Protein AF-A0A9X1FR41-F1 (afdb_monomer_lite)

pLDDT: mean 87.83, std 7.33, range [52.41, 94.94]

Organism: NCBI:txid2857106

Sequence (81 aa):
MKYFLIILFIAIVVALITGFYVKPDDPKMGDLLIGLSVSGLFLVLMPLFVYHRWKNKNVKDYMLTKENIEKMQAYSKDKKL

Foldseek 3Di:
DVVVLVVQVVVLVVQLVVLVVCCVVPVVSSVVSNVVSVCCCVVPSVVVVVCVVCVPPDVVCVDPDPVNVVVVVVVVVVVVD

Secondary structure (DSSP, 8-state):
-HHHHHHHHHHHHHHHHHHHHHTTT-HHHHHHHHHHHHHHIIIIIHHHHHHHHHTT--GGGGS--HHHHHHHHHHHHHTT-

Radius of gyration: 21.75 Å; chains: 1; bounding box: 44×29×51 Å

Structure (mmCIF, N/CA/C/O backbone):
data_AF-A0A9X1FR41-F1
#
_entry.id   AF-A0A9X1FR41-F1
#
loop_
_atom_site.group_PDB
_atom_site.id
_atom_site.type_symbol
_atom_site.label_atom_id
_atom_site.label_alt_id
_atom_site.label_comp_id
_atom_site.label_asym_id
_atom_site.label_entity_id
_atom_site.label_seq_id
_atom_site.pdbx_PDB_ins_code
_atom_site.Cartn_x
_atom_site.Cartn_y
_atom_site.Cartn_z
_atom_site.occupancy
_atom_site.B_iso_or_equiv
_atom_site.auth_seq_id
_atom_site.auth_comp_id
_atom_site.auth_asym_id
_atom_site.auth_atom_id
_atom_site.pdbx_PDB_model_num
ATOM 1 N N . MET A 1 1 ? -15.290 -0.065 -5.122 1.00 63.09 1 MET A N 1
ATOM 2 C CA . MET A 1 1 ? -14.051 0.316 -4.401 1.00 63.09 1 MET A CA 1
ATOM 3 C C . MET A 1 1 ? -13.064 -0.835 -4.214 1.00 63.09 1 MET A C 1
ATOM 5 O O . MET A 1 1 ? -11.891 -0.608 -4.466 1.00 63.09 1 MET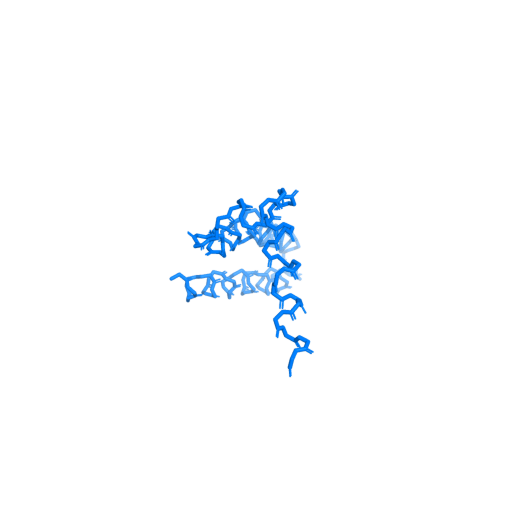 A O 1
ATOM 9 N N . LYS A 1 2 ? -13.492 -2.060 -3.850 1.00 67.94 2 LYS A N 1
ATOM 10 C CA . LYS A 1 2 ? -12.578 -3.219 -3.722 1.00 67.94 2 LYS A CA 1
ATOM 11 C C . LYS A 1 2 ? -11.710 -3.439 -4.972 1.00 67.94 2 LYS A C 1
ATOM 13 O O . LYS A 1 2 ? -10.497 -3.521 -4.857 1.00 67.94 2 LYS A O 1
ATOM 18 N N . TYR A 1 3 ? -12.324 -3.450 -6.158 1.00 82.62 3 TYR A N 1
ATOM 19 C CA . TYR A 1 3 ? -11.599 -3.617 -7.425 1.00 82.62 3 TYR A CA 1
ATOM 20 C C . TYR A 1 3 ? -10.724 -2.413 -7.789 1.00 82.62 3 TYR A C 1
ATOM 22 O O . TYR A 1 3 ? -9.651 -2.600 -8.338 1.00 82.62 3 TYR A O 1
ATOM 30 N N . PHE A 1 4 ? -11.132 -1.193 -7.425 1.00 86.12 4 PHE A N 1
ATOM 31 C CA . PHE A 1 4 ? -10.352 0.018 -7.704 1.00 86.12 4 PHE A CA 1
ATOM 32 C C . PHE A 1 4 ? -8.988 -0.010 -7.004 1.00 86.12 4 PHE A C 1
ATOM 34 O O . PHE A 1 4 ? -7.967 0.214 -7.642 1.00 86.12 4 PHE A O 1
ATOM 41 N N . LEU A 1 5 ? -8.962 -0.352 -5.710 1.00 88.44 5 LEU A N 1
ATOM 42 C CA . LEU A 1 5 ? -7.708 -0.485 -4.962 1.00 88.44 5 LEU A CA 1
ATOM 43 C C . LEU A 1 5 ? -6.819 -1.605 -5.509 1.00 88.44 5 LEU A C 1
ATOM 45 O O . LEU A 1 5 ? -5.606 -1.451 -5.536 1.00 88.44 5 LEU A O 1
ATOM 49 N N . ILE A 1 6 ? -7.417 -2.710 -5.964 1.00 88.44 6 ILE A N 1
ATOM 50 C CA . ILE A 1 6 ? -6.679 -3.826 -6.565 1.00 88.44 6 ILE A CA 1
ATOM 51 C C . ILE A 1 6 ? -6.050 -3.401 -7.896 1.00 88.44 6 ILE A C 1
ATOM 53 O O . ILE A 1 6 ? -4.870 -3.648 -8.112 1.00 88.44 6 ILE A O 1
ATOM 57 N N . ILE A 1 7 ? -6.804 -2.721 -8.764 1.00 91.88 7 ILE A N 1
ATOM 58 C CA . ILE A 1 7 ? -6.294 -2.204 -10.043 1.00 91.88 7 ILE A CA 1
ATOM 59 C C . ILE A 1 7 ? -5.160 -1.200 -9.795 1.00 91.88 7 ILE A C 1
ATOM 61 O O . ILE A 1 7 ? -4.118 -1.289 -10.438 1.00 91.88 7 ILE A O 1
ATOM 65 N N . LEU A 1 8 ? -5.326 -0.289 -8.828 1.00 90.75 8 LEU A N 1
ATOM 66 C CA . LEU A 1 8 ? -4.289 0.673 -8.446 1.00 90.75 8 LEU A CA 1
ATOM 67 C C . LEU A 1 8 ? -3.028 -0.026 -7.917 1.00 90.75 8 LEU A C 1
ATOM 69 O O . LEU A 1 8 ? -1.918 0.345 -8.288 1.00 90.75 8 LEU A O 1
ATOM 73 N N . PHE A 1 9 ? -3.191 -1.056 -7.084 1.00 91.12 9 PHE A N 1
ATOM 74 C CA . PHE A 1 9 ? -2.076 -1.851 -6.577 1.00 91.12 9 PHE A CA 1
ATOM 75 C C . PHE A 1 9 ? -1.319 -2.548 -7.711 1.00 91.12 9 PHE A C 1
ATOM 77 O O . PHE A 1 9 ? -0.097 -2.453 -7.778 1.00 91.12 9 PHE A O 1
ATOM 84 N N . ILE A 1 10 ? -2.038 -3.193 -8.634 1.00 94.25 10 ILE A N 1
ATOM 85 C CA . ILE A 1 10 ? -1.441 -3.862 -9.796 1.00 94.25 10 ILE A CA 1
ATOM 86 C C . ILE A 1 10 ? -0.684 -2.854 -10.666 1.00 94.25 10 ILE A C 1
ATOM 88 O O . ILE A 1 10 ? 0.445 -3.131 -11.056 1.00 94.25 10 ILE A O 1
ATOM 92 N N . ALA A 1 11 ? -1.251 -1.672 -10.920 1.00 93.19 11 ALA A N 1
ATOM 93 C CA . ALA A 1 11 ? -0.584 -0.623 -11.690 1.00 93.19 11 ALA A CA 1
ATOM 94 C C . ALA A 1 11 ? 0.748 -0.186 -11.054 1.00 93.19 11 ALA A C 1
ATOM 96 O O . ALA A 1 11 ? 1.745 -0.045 -11.758 1.00 93.19 11 ALA A O 1
ATOM 97 N N . ILE A 1 12 ? 0.791 -0.034 -9.726 1.00 92.81 12 ILE A N 1
ATOM 98 C CA . ILE A 1 12 ? 2.020 0.311 -8.994 1.00 92.81 12 ILE A CA 1
ATOM 99 C C . ILE A 1 12 ? 3.048 -0.823 -9.067 1.00 92.81 12 ILE A C 1
ATOM 101 O O . ILE A 1 12 ? 4.232 -0.560 -9.260 1.00 92.81 12 ILE A O 1
ATOM 105 N N . VAL A 1 13 ? 2.617 -2.082 -8.947 1.00 94.25 13 VAL A N 1
ATOM 106 C CA . VAL A 1 13 ? 3.513 -3.244 -9.072 1.00 94.25 13 VAL A CA 1
ATOM 107 C C . VAL A 1 13 ? 4.111 -3.322 -10.476 1.00 94.25 13 VAL A C 1
ATOM 109 O O . VAL A 1 13 ? 5.315 -3.526 -10.610 1.00 94.25 13 VAL A O 1
ATOM 112 N N . VAL A 1 14 ? 3.303 -3.107 -11.518 1.00 94.88 14 VAL A N 1
ATOM 113 C CA . VAL A 1 14 ? 3.787 -3.056 -12.905 1.00 94.88 14 VAL A CA 1
ATOM 114 C C . VAL A 1 14 ? 4.791 -1.917 -13.082 1.00 94.88 14 VAL A C 1
ATOM 116 O O . VAL A 1 14 ? 5.871 -2.161 -13.610 1.00 94.88 14 VAL A O 1
ATOM 119 N N . ALA A 1 15 ? 4.493 -0.713 -12.580 1.00 91.50 15 ALA A N 1
ATOM 120 C CA . ALA A 1 15 ? 5.406 0.431 -12.642 1.00 91.50 15 ALA A CA 1
ATOM 121 C C . ALA A 1 15 ? 6.752 0.145 -11.944 1.00 91.50 15 ALA A C 1
ATOM 123 O O . ALA A 1 15 ? 7.822 0.464 -12.470 1.00 91.50 15 ALA A O 1
ATOM 124 N N . LEU A 1 16 ? 6.708 -0.540 -10.801 1.00 93.69 16 LEU A N 1
ATOM 125 C CA . LEU A 1 16 ? 7.892 -0.930 -10.044 1.00 93.69 16 LEU A CA 1
ATOM 126 C C . LEU A 1 16 ? 8.734 -1.962 -10.810 1.00 93.69 16 LEU A C 1
ATOM 128 O O . LEU A 1 16 ? 9.944 -1.785 -10.932 1.00 93.69 16 LEU A O 1
ATOM 132 N N . ILE A 1 17 ? 8.102 -2.979 -11.410 1.00 94.56 17 ILE A N 1
ATOM 133 C CA . ILE A 1 17 ? 8.778 -3.958 -12.281 1.00 94.56 17 ILE A CA 1
ATOM 134 C C . ILE A 1 17 ? 9.412 -3.259 -13.489 1.00 94.56 17 ILE A C 1
ATOM 136 O O . ILE A 1 17 ? 10.575 -3.516 -13.797 1.00 94.56 17 ILE A O 1
ATOM 140 N N . THR A 1 18 ? 8.695 -2.340 -14.145 1.00 91.81 18 THR A N 1
ATOM 141 C CA . THR A 1 18 ? 9.250 -1.583 -15.278 1.00 91.81 18 THR A CA 1
ATOM 142 C C . THR A 1 18 ? 10.427 -0.706 -14.864 1.00 91.81 18 THR A C 1
ATOM 144 O O . THR A 1 18 ? 11.402 -0.625 -15.602 1.00 91.81 18 THR A O 1
ATOM 147 N N . GLY A 1 19 ? 10.401 -0.118 -13.664 1.00 90.12 19 GLY A N 1
ATOM 148 C CA . GLY A 1 19 ? 11.527 0.650 -13.132 1.00 90.12 19 GLY A CA 1
ATOM 149 C C . GLY A 1 19 ? 12.782 -0.207 -12.951 1.00 90.12 19 GLY A C 1
ATOM 150 O O . GLY A 1 19 ? 13.869 0.201 -13.355 1.00 90.12 19 GLY A O 1
ATOM 151 N N . PHE A 1 20 ? 12.634 -1.432 -12.434 1.00 91.69 20 PHE A N 1
ATOM 152 C CA . PHE A 1 20 ? 13.743 -2.388 -12.336 1.00 91.69 20 PHE A CA 1
ATOM 153 C C . PHE A 1 20 ? 14.225 -2.907 -13.693 1.00 91.69 20 PHE A C 1
ATOM 155 O O . PHE A 1 20 ? 15.412 -3.183 -13.832 1.00 91.69 20 PHE A O 1
ATOM 162 N N . TYR A 1 21 ? 13.335 -3.023 -14.680 1.00 92.69 21 TYR A N 1
ATOM 163 C CA . TYR A 1 21 ? 13.694 -3.444 -16.033 1.00 92.69 21 TYR A CA 1
ATOM 164 C C . TYR A 1 21 ? 14.459 -2.363 -16.810 1.00 92.69 21 TYR A C 1
ATOM 166 O O . TYR A 1 21 ? 15.350 -2.699 -17.576 1.00 92.69 21 TYR A O 1
ATOM 174 N N . VAL A 1 22 ? 14.140 -1.080 -16.601 1.00 90.94 22 VAL A N 1
ATOM 175 C CA . VAL A 1 22 ? 14.791 0.062 -17.280 1.00 90.94 22 VAL A CA 1
ATOM 176 C C . VAL A 1 22 ? 16.104 0.471 -16.605 1.00 90.94 22 VAL A C 1
ATOM 178 O O . VAL A 1 22 ? 16.998 1.004 -17.257 1.00 90.94 22 VAL A O 1
ATOM 181 N N . LYS A 1 23 ? 16.258 0.189 -15.307 1.00 87.81 23 LYS A N 1
ATOM 182 C CA . LYS A 1 23 ? 17.455 0.523 -14.518 1.00 87.81 23 LYS A CA 1
ATOM 183 C C . LYS A 1 23 ? 18.807 0.092 -15.132 1.00 87.81 23 LYS A C 1
ATOM 185 O O . LYS A 1 23 ? 19.761 0.848 -14.961 1.00 87.81 23 LYS A O 1
ATOM 190 N N . PRO A 1 24 ? 18.944 -1.074 -15.795 1.00 87.62 24 PRO A N 1
ATOM 191 C CA . PRO A 1 24 ? 20.194 -1.478 -16.438 1.00 87.62 24 PRO A CA 1
ATOM 192 C C . PRO A 1 24 ? 20.606 -0.578 -17.611 1.00 87.62 24 PRO A C 1
ATOM 194 O O . PRO A 1 24 ? 21.798 -0.344 -17.784 1.00 87.62 24 PRO A O 1
ATOM 197 N N . ASP A 1 25 ? 19.641 -0.069 -18.384 1.00 88.44 25 ASP A N 1
ATOM 198 C CA . ASP A 1 25 ? 19.894 0.771 -19.563 1.00 88.44 25 ASP A CA 1
ATOM 199 C C . ASP A 1 25 ? 20.012 2.257 -19.194 1.00 88.44 25 ASP A C 1
ATOM 201 O O . ASP A 1 25 ? 20.895 2.963 -19.681 1.00 88.44 25 ASP A O 1
ATOM 205 N N . ASP A 1 26 ? 19.141 2.733 -18.300 1.00 90.38 26 ASP A N 1
ATOM 206 C CA . ASP A 1 26 ? 19.176 4.090 -17.759 1.00 90.38 26 ASP A CA 1
ATOM 207 C C . ASP A 1 26 ? 18.955 4.062 -16.236 1.00 90.38 26 ASP A C 1
ATOM 209 O O . ASP A 1 26 ? 17.812 4.028 -15.755 1.00 90.38 26 ASP A O 1
ATOM 213 N N . PRO A 1 27 ? 20.040 4.115 -15.442 1.00 88.81 27 PRO A N 1
ATOM 214 C CA . PRO A 1 27 ? 19.937 4.040 -13.992 1.00 88.81 27 PRO A CA 1
ATOM 215 C C . PRO A 1 27 ? 19.218 5.250 -13.385 1.00 88.81 27 PRO A C 1
ATOM 217 O O . PRO A 1 27 ? 18.548 5.101 -12.364 1.00 88.81 27 PRO A O 1
ATOM 220 N N . LYS A 1 28 ? 19.291 6.437 -14.008 1.00 91.88 28 LYS A N 1
ATOM 221 C CA . LYS A 1 28 ? 18.623 7.642 -13.488 1.00 91.88 28 LYS A CA 1
ATOM 222 C C . LYS A 1 28 ? 17.113 7.528 -13.638 1.00 91.88 28 LYS A C 1
ATOM 224 O O . LYS A 1 28 ? 16.379 7.799 -12.688 1.00 91.88 28 LYS A O 1
ATOM 229 N N . MET A 1 29 ? 16.655 7.115 -14.818 1.00 90.06 29 MET A N 1
ATOM 230 C CA . MET A 1 29 ? 15.229 6.920 -15.074 1.00 90.06 29 MET A CA 1
ATOM 231 C C . MET A 1 29 ? 14.670 5.725 -14.298 1.00 90.06 29 MET A C 1
ATOM 233 O O . MET A 1 29 ? 13.574 5.822 -13.743 1.00 90.06 29 MET A O 1
ATOM 237 N N . GLY A 1 30 ? 15.428 4.629 -14.190 1.00 90.62 30 GLY A N 1
ATOM 238 C CA . GLY A 1 30 ? 15.038 3.462 -13.397 1.00 90.62 30 GLY A CA 1
ATOM 239 C C . GLY A 1 30 ? 14.838 3.795 -11.917 1.00 90.62 30 GLY A C 1
ATOM 240 O O . GLY A 1 30 ? 13.787 3.487 -11.353 1.00 90.62 30 GLY A O 1
ATOM 241 N N . ASP A 1 31 ? 15.795 4.491 -11.295 1.00 92.56 31 ASP A N 1
ATOM 242 C CA . ASP A 1 31 ? 15.692 4.882 -9.884 1.00 92.56 31 ASP A CA 1
ATOM 243 C C . ASP A 1 31 ? 14.557 5.893 -9.640 1.00 92.56 31 ASP A C 1
ATOM 245 O O . ASP A 1 31 ? 13.849 5.785 -8.634 1.00 92.56 31 ASP A O 1
ATOM 249 N N . LEU A 1 32 ? 14.311 6.819 -10.577 1.00 93.19 32 LEU A N 1
ATOM 250 C CA . LEU A 1 32 ? 13.169 7.739 -10.518 1.00 93.19 32 LEU A CA 1
ATOM 251 C C . LEU A 1 32 ? 11.832 6.981 -10.548 1.00 93.19 32 LEU A C 1
ATOM 253 O O . LEU A 1 32 ? 10.953 7.253 -9.731 1.00 93.19 32 LEU A O 1
ATOM 257 N N . LEU A 1 33 ? 11.676 6.019 -11.463 1.00 92.62 33 LEU A N 1
ATOM 258 C CA . LEU A 1 33 ? 10.457 5.214 -11.592 1.00 92.62 33 LEU A CA 1
ATOM 259 C C . LEU A 1 33 ? 10.208 4.348 -10.356 1.00 92.62 33 LEU A C 1
ATOM 261 O O . LEU A 1 33 ? 9.070 4.254 -9.889 1.00 92.62 33 LEU A O 1
ATOM 265 N N . ILE A 1 34 ? 11.261 3.749 -9.796 1.00 93.69 34 ILE A N 1
ATOM 266 C CA . ILE A 1 34 ? 11.171 2.973 -8.556 1.00 93.69 34 ILE A CA 1
ATOM 267 C C . ILE A 1 34 ? 10.760 3.891 -7.401 1.00 93.69 34 ILE A C 1
ATOM 269 O O . ILE A 1 34 ? 9.797 3.585 -6.694 1.00 93.69 34 ILE A O 1
ATOM 273 N N . GLY A 1 35 ? 11.430 5.036 -7.240 1.00 93.75 35 GLY A N 1
ATOM 274 C CA . GLY A 1 35 ? 11.110 6.016 -6.204 1.00 93.75 35 GLY A CA 1
ATOM 275 C C . GLY A 1 35 ? 9.666 6.502 -6.298 1.00 93.75 35 GLY A C 1
ATOM 276 O O . GLY A 1 35 ? 8.932 6.452 -5.314 1.00 93.75 35 GLY A O 1
ATOM 277 N N . LEU A 1 36 ? 9.218 6.873 -7.499 1.00 94.12 36 LEU A N 1
ATOM 278 C CA . LEU A 1 36 ? 7.857 7.347 -7.744 1.00 94.12 36 LEU A CA 1
ATOM 279 C C . LEU A 1 36 ? 6.811 6.254 -7.495 1.00 94.12 36 LEU A C 1
ATOM 281 O O . LEU A 1 36 ? 5.764 6.534 -6.912 1.00 94.12 36 LEU A O 1
ATOM 285 N N . SER A 1 37 ? 7.106 5.004 -7.857 1.00 93.25 37 SER A N 1
ATOM 286 C CA . SER A 1 37 ? 6.226 3.860 -7.585 1.00 93.25 37 SER A CA 1
ATOM 287 C C . SER A 1 37 ? 6.076 3.609 -6.082 1.00 93.25 37 SER A C 1
ATOM 289 O O . SER A 1 37 ? 4.959 3.449 -5.585 1.00 93.25 37 SER A O 1
ATOM 291 N N . VAL A 1 38 ? 7.182 3.633 -5.332 1.00 94.44 38 VAL A N 1
ATOM 292 C CA . VAL A 1 38 ? 7.175 3.443 -3.872 1.00 94.44 38 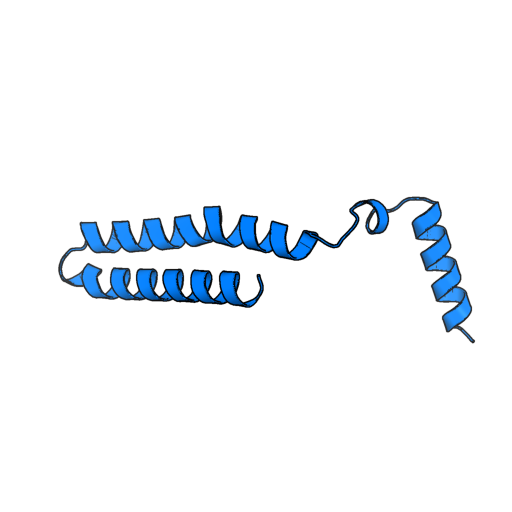VAL A CA 1
ATOM 293 C C . VAL A 1 38 ? 6.487 4.615 -3.167 1.00 94.44 38 VAL A C 1
ATOM 295 O O . VAL A 1 38 ? 5.648 4.400 -2.289 1.00 94.44 38 VAL A O 1
ATOM 298 N N . SER A 1 39 ? 6.766 5.855 -3.577 1.00 94.94 39 SER A N 1
ATOM 299 C CA . SER A 1 39 ? 6.079 7.039 -3.054 1.00 94.94 39 SER A CA 1
ATOM 300 C C . SER A 1 39 ? 4.584 7.008 -3.365 1.00 94.94 39 SER A C 1
ATOM 302 O O . SER A 1 39 ? 3.782 7.300 -2.483 1.00 94.94 39 SER A O 1
ATOM 304 N N . GLY A 1 40 ? 4.182 6.594 -4.569 1.00 91.69 40 GLY A N 1
ATOM 305 C CA . GLY A 1 40 ? 2.775 6.409 -4.933 1.00 91.69 40 GLY A CA 1
ATOM 306 C C . GLY A 1 40 ? 2.086 5.340 -4.081 1.00 91.69 40 GLY A C 1
ATOM 307 O O . GLY A 1 40 ? 0.962 5.540 -3.616 1.00 91.69 40 GLY A O 1
ATOM 308 N N . LEU A 1 41 ? 2.775 4.238 -3.781 1.00 93.00 41 LEU A N 1
ATOM 309 C CA . LEU A 1 41 ? 2.275 3.206 -2.870 1.00 93.00 41 LEU A CA 1
ATOM 310 C C . LEU A 1 41 ? 2.019 3.776 -1.471 1.00 93.00 41 LEU A C 1
ATOM 312 O O . LEU A 1 41 ? 0.947 3.582 -0.895 1.00 93.00 41 LEU A O 1
ATOM 316 N N . PHE A 1 42 ? 2.984 4.508 -0.922 1.00 92.88 42 PHE A N 1
ATOM 317 C CA . PHE A 1 42 ? 2.894 4.968 0.459 1.00 92.88 42 PHE A CA 1
ATOM 318 C C . PHE A 1 42 ? 1.997 6.200 0.635 1.00 92.88 42 PHE A C 1
ATOM 320 O O . PHE A 1 42 ? 1.251 6.288 1.606 1.00 92.88 42 PHE A O 1
ATOM 327 N N . LEU A 1 43 ? 2.037 7.149 -0.298 1.00 94.25 43 LEU A N 1
ATOM 328 C CA . LEU A 1 43 ? 1.298 8.409 -0.187 1.00 94.25 43 LEU A CA 1
ATOM 329 C C . LEU A 1 43 ? -0.109 8.333 -0.780 1.00 94.25 43 LEU A C 1
ATOM 331 O O . LEU A 1 43 ? -0.983 9.071 -0.337 1.00 94.25 43 LEU A O 1
ATOM 335 N N . VAL A 1 44 ? -0.354 7.458 -1.759 1.00 91.69 44 VAL A N 1
ATOM 336 C CA . VAL A 1 44 ? -1.669 7.355 -2.414 1.00 91.69 44 VAL A CA 1
ATOM 337 C C . VAL A 1 44 ? -2.390 6.089 -1.980 1.00 91.69 44 VAL A C 1
ATOM 339 O O . VAL A 1 44 ? -3.502 6.160 -1.452 1.00 91.69 44 VAL A O 1
ATOM 342 N N . LEU A 1 45 ? -1.768 4.922 -2.168 1.00 90.31 45 LEU A N 1
ATOM 343 C CA . LEU A 1 45 ? -2.452 3.648 -1.941 1.00 90.31 45 LEU A CA 1
ATOM 344 C C . LEU A 1 45 ? -2.767 3.421 -0.458 1.00 90.31 45 LEU A C 1
ATOM 346 O O . LEU A 1 45 ? -3.876 2.999 -0.135 1.00 90.31 45 LEU A O 1
ATOM 350 N N . MET A 1 46 ? -1.841 3.756 0.440 1.00 90.44 46 MET A N 1
ATOM 351 C CA . MET A 1 46 ? -2.017 3.612 1.891 1.00 90.44 46 MET A CA 1
ATOM 352 C C . MET A 1 46 ? -3.173 4.470 2.449 1.00 90.44 46 MET A C 1
ATOM 354 O O . MET A 1 46 ? -4.100 3.894 3.028 1.00 90.44 46 MET A O 1
ATOM 358 N N . PRO A 1 47 ? -3.227 5.804 2.243 1.00 90.62 47 PRO A N 1
ATOM 359 C CA . PRO A 1 47 ? -4.347 6.614 2.731 1.00 90.62 47 PRO A CA 1
ATOM 360 C C . PRO A 1 47 ? -5.683 6.215 2.106 1.00 90.62 47 PRO A C 1
ATOM 362 O O . PRO A 1 47 ? -6.706 6.159 2.794 1.00 90.62 47 PRO A O 1
ATOM 365 N N . LEU A 1 48 ? -5.680 5.870 0.816 1.00 90.06 48 LEU A N 1
ATOM 366 C CA . LEU A 1 48 ? -6.888 5.439 0.123 1.00 90.06 48 LEU A CA 1
ATOM 367 C C . LEU A 1 48 ? -7.401 4.091 0.647 1.00 90.06 48 LEU A C 1
ATOM 369 O O . LEU A 1 48 ? -8.613 3.896 0.788 1.00 90.06 48 LEU A O 1
ATOM 373 N N . PHE A 1 49 ? -6.493 3.172 0.978 1.00 88.50 49 PHE A N 1
ATOM 374 C CA . PHE A 1 49 ? -6.829 1.903 1.611 1.00 88.50 49 PHE A CA 1
ATOM 375 C C . PHE A 1 49 ? -7.463 2.118 2.988 1.00 88.50 49 PHE A C 1
ATOM 377 O O . PHE A 1 49 ? -8.525 1.550 3.263 1.00 88.50 49 PHE A O 1
ATOM 384 N N . VAL A 1 50 ? -6.866 2.972 3.828 1.00 88.56 50 VAL A N 1
ATOM 385 C CA . VAL A 1 50 ? -7.409 3.313 5.153 1.00 88.56 50 VAL A CA 1
ATOM 386 C C . VAL A 1 50 ? -8.798 3.926 5.016 1.00 88.56 50 VAL A C 1
ATOM 388 O O . VAL A 1 50 ? -9.737 3.432 5.641 1.00 88.56 50 VAL A O 1
ATOM 391 N N . TYR A 1 51 ? -8.967 4.918 4.138 1.00 88.19 51 TYR A N 1
ATOM 392 C CA . TYR A 1 51 ? -10.264 5.549 3.888 1.00 88.19 51 TYR A CA 1
ATOM 393 C C . TYR A 1 51 ? -11.321 4.530 3.444 1.00 88.19 51 TYR A C 1
ATOM 395 O O . TYR A 1 51 ? -12.431 4.489 3.980 1.00 88.19 51 TYR A O 1
ATOM 403 N N . HIS A 1 52 ? -10.972 3.644 2.508 1.00 85.75 52 HIS A N 1
ATOM 404 C CA . HIS A 1 52 ? -11.894 2.609 2.055 1.00 85.75 52 HIS A CA 1
ATOM 405 C C . HIS A 1 52 ? -12.285 1.642 3.181 1.00 85.75 52 HIS A C 1
ATOM 407 O O . HIS A 1 52 ? -13.456 1.270 3.292 1.00 85.75 52 HIS A O 1
ATOM 413 N N . ARG A 1 53 ? -11.323 1.247 4.025 1.00 85.62 53 ARG A N 1
ATOM 414 C CA . ARG A 1 53 ? -11.532 0.312 5.137 1.00 85.62 53 ARG A CA 1
ATOM 415 C C . ARG A 1 53 ? -12.355 0.928 6.271 1.00 85.62 53 ARG A C 1
ATOM 417 O O . ARG A 1 53 ? -13.128 0.210 6.906 1.00 85.62 53 ARG A O 1
ATOM 424 N N . TRP A 1 54 ? -12.190 2.224 6.527 1.00 84.75 54 TRP A N 1
ATOM 425 C CA . TRP A 1 54 ? -12.859 2.944 7.613 1.00 84.75 54 TRP A CA 1
ATOM 426 C C . TRP A 1 54 ? -14.226 3.528 7.250 1.00 84.75 54 TRP A C 1
ATOM 428 O O . TRP A 1 54 ? -14.948 3.938 8.152 1.00 84.75 54 TRP A O 1
ATOM 438 N N . LYS A 1 55 ? -14.641 3.490 5.976 1.00 79.56 55 LYS A N 1
ATOM 439 C CA . LYS A 1 55 ? -15.913 4.076 5.508 1.00 79.56 55 LYS A CA 1
ATOM 440 C C . LYS A 1 55 ? -17.159 3.666 6.318 1.00 79.56 55 LYS A C 1
ATOM 442 O O . LYS A 1 55 ? -18.082 4.460 6.429 1.00 79.56 55 LYS A O 1
ATOM 447 N N . ASN A 1 56 ? -17.182 2.45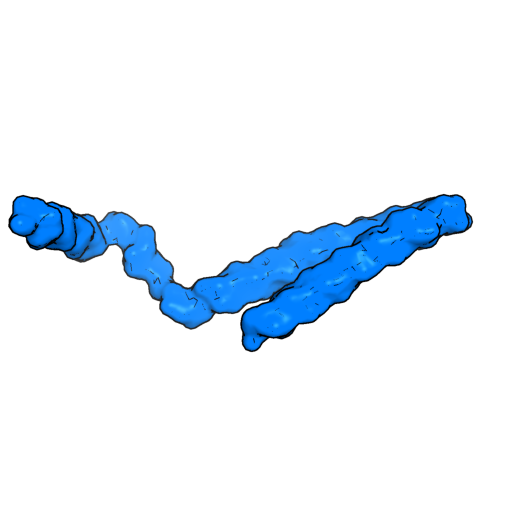8 6.887 1.00 79.56 56 ASN A N 1
ATOM 448 C CA . ASN A 1 56 ? -18.332 1.926 7.636 1.00 79.56 56 ASN A CA 1
ATOM 449 C C . ASN A 1 56 ? -18.026 1.654 9.122 1.00 79.56 56 ASN A C 1
ATOM 451 O O . ASN A 1 56 ? -18.738 0.878 9.755 1.00 79.56 56 ASN A O 1
ATOM 455 N N . LYS A 1 57 ? -16.940 2.205 9.673 1.00 82.38 57 LYS A N 1
ATOM 456 C CA . LYS A 1 57 ? -16.532 1.970 11.066 1.00 82.38 57 LYS A CA 1
ATOM 457 C C . LYS A 1 57 ? -16.658 3.259 11.865 1.00 82.38 57 LYS A C 1
ATOM 459 O O . LYS A 1 57 ? -16.076 4.272 11.490 1.00 82.38 57 LYS A O 1
ATOM 464 N N . ASN A 1 58 ? -17.392 3.215 12.976 1.00 82.06 58 ASN A N 1
ATOM 465 C CA . ASN A 1 58 ? -17.425 4.326 13.916 1.00 82.06 58 ASN A CA 1
ATOM 466 C C . ASN A 1 58 ? -16.227 4.218 14.864 1.00 82.06 58 ASN A C 1
ATOM 468 O O . ASN A 1 58 ? -16.008 3.178 15.477 1.00 82.06 58 ASN A O 1
ATOM 472 N N . VAL A 1 59 ? -15.451 5.294 15.002 1.00 81.56 59 VAL A N 1
ATOM 473 C CA . VAL A 1 59 ? -14.279 5.326 15.893 1.00 81.56 59 VAL A CA 1
ATOM 474 C C . VAL A 1 59 ? -14.677 5.079 17.351 1.00 81.56 59 VAL A C 1
ATOM 476 O O . VAL A 1 59 ? -13.930 4.442 18.090 1.00 81.56 59 VAL A O 1
ATOM 479 N N . LYS A 1 60 ? -15.869 5.537 17.756 1.00 81.38 60 LYS A N 1
ATOM 480 C CA . LYS A 1 60 ? -16.383 5.406 19.125 1.00 81.38 60 LYS A CA 1
ATOM 481 C C . LYS A 1 60 ? -16.585 3.953 19.542 1.00 81.38 60 LYS A C 1
ATOM 483 O O . L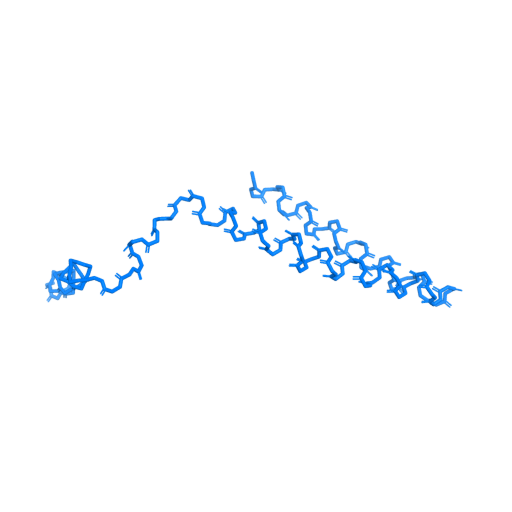YS A 1 60 ? -16.373 3.645 20.709 1.00 81.38 60 LYS A O 1
ATOM 488 N N . ASP A 1 61 ? -16.903 3.064 18.603 1.00 82.62 61 ASP A N 1
ATOM 489 C CA . ASP A 1 61 ? -17.073 1.629 18.876 1.00 82.62 61 ASP A CA 1
ATOM 490 C C . ASP A 1 61 ? -15.746 0.952 19.264 1.00 82.62 61 ASP A C 1
ATOM 492 O O . ASP A 1 61 ? -15.741 -0.143 19.818 1.00 82.62 61 ASP A O 1
ATOM 496 N N . TYR A 1 62 ? -14.614 1.610 18.993 1.00 81.94 62 TYR A N 1
ATOM 497 C CA . TYR A 1 62 ? -13.268 1.129 19.315 1.00 81.94 62 TYR A CA 1
ATOM 498 C C . TYR A 1 62 ? -12.632 1.858 20.507 1.00 81.94 62 TYR A C 1
ATOM 500 O O . TYR A 1 62 ? -11.510 1.531 20.890 1.00 81.94 62 TYR A O 1
ATOM 508 N N . MET A 1 63 ? -13.316 2.839 21.105 1.00 89.25 63 MET A N 1
ATOM 509 C CA . MET A 1 63 ? -12.817 3.542 22.289 1.00 89.25 63 MET A CA 1
ATOM 510 C C . MET A 1 63 ? -13.149 2.767 23.568 1.00 89.25 63 MET A C 1
ATOM 512 O O . MET A 1 63 ? -14.247 2.233 23.714 1.00 89.25 63 MET A O 1
ATOM 516 N N . LEU A 1 64 ? -12.227 2.763 24.534 1.00 88.19 64 LEU A N 1
ATOM 517 C CA . LEU A 1 64 ? -12.429 2.188 25.871 1.00 88.19 64 LEU A CA 1
ATOM 518 C C . LEU A 1 64 ? -13.283 3.118 26.750 1.00 88.19 64 LEU A C 1
ATOM 520 O O . LEU A 1 64 ? -12.828 3.662 27.754 1.00 88.19 64 LEU A O 1
ATOM 524 N N . THR A 1 65 ? -14.527 3.345 26.342 1.00 90.56 65 THR A N 1
ATOM 525 C CA . THR A 1 65 ? -15.523 4.054 27.150 1.00 90.56 65 THR A CA 1
ATOM 526 C C . THR A 1 65 ? -16.137 3.101 28.172 1.00 90.56 65 THR A C 1
ATOM 528 O O . THR A 1 65 ? -16.157 1.886 27.966 1.00 90.56 65 THR A O 1
ATOM 531 N N . LYS A 1 66 ? -16.677 3.643 29.272 1.00 89.44 66 LYS A N 1
ATOM 532 C CA . LYS A 1 66 ? -17.375 2.830 30.283 1.00 89.44 66 LYS A CA 1
ATOM 533 C C . LYS A 1 66 ? -18.480 1.970 29.659 1.00 89.44 66 LYS A C 1
ATOM 535 O O . LYS A 1 66 ? -18.526 0.776 29.915 1.00 89.44 66 LYS A O 1
ATOM 540 N N . GLU A 1 67 ? -19.269 2.552 28.755 1.00 88.38 67 GLU A N 1
ATOM 541 C CA . GLU A 1 67 ? -20.340 1.853 28.034 1.00 88.38 67 GLU A CA 1
ATOM 542 C C . GLU A 1 67 ? -19.816 0.666 27.204 1.00 88.38 67 GLU A C 1
ATOM 544 O O . GLU A 1 67 ? -20.395 -0.419 27.228 1.00 88.38 67 GLU A O 1
ATOM 549 N N . ASN A 1 68 ? -18.696 0.831 26.491 1.00 88.00 68 ASN A N 1
ATOM 550 C CA . ASN A 1 68 ? -18.116 -0.251 25.692 1.00 88.00 68 ASN A CA 1
ATOM 551 C C . ASN A 1 68 ? -17.508 -1.353 26.572 1.00 88.00 68 ASN A C 1
ATOM 553 O O . ASN A 1 68 ? -17.636 -2.533 26.248 1.00 88.00 68 ASN A O 1
ATOM 557 N N . ILE A 1 69 ? -16.897 -0.989 27.705 1.00 91.06 69 ILE A N 1
ATOM 558 C CA . ILE A 1 69 ? -16.362 -1.949 28.682 1.00 91.06 69 ILE A CA 1
ATOM 559 C C . ILE A 1 6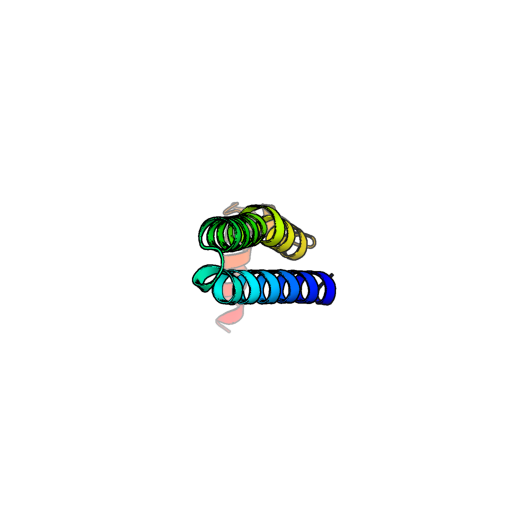9 ? -17.499 -2.765 29.312 1.00 91.06 69 ILE A C 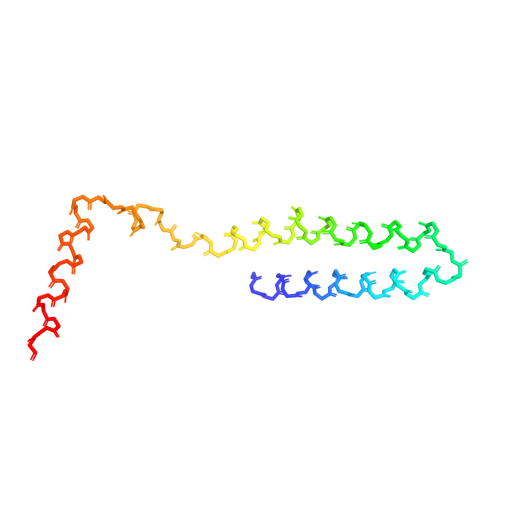1
ATOM 561 O O . ILE A 1 69 ? -17.394 -3.987 29.405 1.00 91.06 69 ILE A O 1
ATOM 565 N N . GLU A 1 70 ? -18.604 -2.122 29.689 1.00 91.25 70 GLU A N 1
ATOM 566 C CA . GLU A 1 70 ? -19.793 -2.798 30.223 1.00 91.25 70 GLU A CA 1
ATOM 567 C C . GLU A 1 70 ? -20.408 -3.756 29.193 1.00 91.25 70 GLU A C 1
ATOM 569 O O . GLU A 1 70 ? -20.688 -4.911 29.523 1.00 91.25 70 GLU A O 1
ATOM 574 N N . LYS A 1 71 ? -20.520 -3.344 27.921 1.00 88.25 71 LYS A N 1
ATOM 575 C CA . LYS A 1 71 ? -20.950 -4.226 26.818 1.00 88.25 71 LYS A CA 1
ATOM 576 C C . LYS A 1 71 ? -20.035 -5.447 26.658 1.00 88.25 71 LYS A C 1
ATOM 578 O O . LYS A 1 71 ? -20.530 -6.562 26.494 1.00 88.25 71 LYS A O 1
ATOM 583 N N . MET A 1 72 ? -18.713 -5.267 26.736 1.00 88.56 72 MET A N 1
ATOM 584 C CA . MET A 1 72 ? -17.741 -6.371 26.663 1.00 88.56 72 MET A CA 1
ATOM 585 C C . MET A 1 72 ? -17.883 -7.350 27.838 1.00 88.56 72 MET A C 1
ATOM 587 O O . MET A 1 72 ? -17.821 -8.566 27.644 1.00 88.56 72 MET A O 1
ATOM 591 N N . GLN A 1 73 ? -18.094 -6.836 29.052 1.00 89.12 73 GLN A N 1
ATOM 592 C CA . GLN A 1 73 ? -18.299 -7.653 30.250 1.00 89.12 73 GLN A CA 1
ATOM 593 C C . GLN A 1 73 ? -19.623 -8.426 30.197 1.00 89.12 73 GLN A C 1
ATOM 595 O O . GLN A 1 73 ? -19.640 -9.617 30.511 1.00 89.12 73 GLN A O 1
ATOM 600 N N . ALA A 1 74 ? -20.705 -7.784 29.746 1.00 89.50 74 ALA A N 1
ATOM 601 C CA . ALA A 1 74 ? -22.004 -8.425 29.554 1.00 89.50 74 ALA A CA 1
ATOM 602 C C . ALA A 1 74 ? -21.925 -9.566 28.526 1.00 89.50 74 ALA A C 1
ATOM 604 O O . ALA A 1 74 ? -22.366 -10.676 28.816 1.00 89.50 74 ALA A O 1
ATOM 605 N N . TYR A 1 75 ? -21.266 -9.338 27.382 1.00 87.75 75 TYR A N 1
ATOM 606 C CA . TYR A 1 75 ? -21.042 -10.371 26.363 1.00 87.75 75 TYR A CA 1
ATOM 607 C C . TYR A 1 75 ? -20.226 -11.565 26.894 1.00 87.75 75 TYR A C 1
ATOM 609 O O . TYR A 1 75 ? -20.537 -12.716 26.601 1.00 87.75 75 TYR A O 1
ATOM 617 N N . SER A 1 76 ? -19.197 -11.314 27.713 1.00 85.00 76 SER A N 1
ATOM 618 C CA . SER A 1 76 ? -18.384 -12.372 28.340 1.00 85.00 76 SER A CA 1
ATOM 619 C C . SER A 1 76 ? -19.169 -13.204 29.365 1.00 85.00 76 SER A C 1
ATOM 621 O O . SER A 1 76 ? -18.919 -14.399 29.520 1.00 85.00 76 SER A O 1
ATOM 623 N N . LYS A 1 77 ? -20.130 -12.584 30.062 1.00 85.31 77 LYS A N 1
ATOM 624 C CA . LYS A 1 77 ? -20.988 -13.251 31.051 1.00 85.31 77 LYS A CA 1
ATOM 625 C C . LYS A 1 77 ? -22.054 -14.132 30.391 1.00 85.31 77 LYS A C 1
ATOM 627 O O . LYS A 1 77 ? -22.317 -15.215 30.898 1.00 85.31 77 LYS A O 1
ATOM 632 N N . ASP A 1 78 ? -22.604 -13.688 29.262 1.00 80.81 78 ASP A N 1
ATOM 633 C CA . ASP A 1 78 ? -23.594 -14.422 28.460 1.00 80.81 78 ASP A CA 1
ATOM 634 C C . ASP A 1 78 ? -22.989 -15.668 27.786 1.00 80.81 78 ASP A C 1
ATOM 636 O O . ASP A 1 78 ? -23.571 -16.744 27.802 1.00 80.81 78 ASP A O 1
ATOM 640 N N . LYS A 1 79 ? -21.746 -15.564 27.297 1.00 74.56 79 LYS A N 1
ATOM 641 C CA . LYS A 1 79 ? -21.024 -16.662 26.625 1.00 74.56 79 LYS A CA 1
ATOM 642 C C . LYS A 1 79 ? -20.429 -17.724 27.568 1.00 74.56 79 LYS A C 1
ATOM 644 O O . LYS A 1 79 ? -19.727 -18.621 27.106 1.00 74.56 79 LYS A O 1
ATOM 649 N N . LYS A 1 80 ? -20.621 -17.563 28.882 1.00 64.62 80 LYS A N 1
ATOM 650 C CA . LYS A 1 80 ? -20.226 -18.526 29.926 1.00 64.62 80 LYS A CA 1
ATOM 651 C C . LYS A 1 80 ? -21.376 -19.455 30.354 1.00 64.62 80 LYS A C 1
ATOM 653 O O . LYS A 1 80 ? -21.167 -20.246 31.274 1.00 64.62 80 LYS A O 1
ATOM 658 N N . LEU A 1 81 ? -22.541 -19.356 29.711 1.00 52.41 81 LEU A N 1
ATOM 659 C CA . LEU A 1 81 ? -23.576 -20.398 29.688 1.00 52.41 81 LEU A CA 1
ATOM 660 C C . LEU A 1 81 ? -23.367 -21.336 28.493 1.00 52.41 81 LEU A C 1
ATOM 662 O O . LEU A 1 81 ? -23.783 -22.507 28.622 1.00 52.41 81 LEU A O 1
#